Protein AF-A0A2S7PNQ5-F1 (afdb_monomer)

Sequence (165 aa):
MPAQTPPRYTFSKPVSTYSTRNPENNTDSILSYRQLRLIQKNQTPPCPTLLQLLRNHNAASDLIAHKAASLPWIGHPEGEVNLGETGYSQPFTNTTRFAQADALGQATAAFEVHGKILEKYLANHGEHGKLGYPLTDEMWTPDHKCRYNTFSGGGLFWTVTTGLA

pLDDT: mean 71.8, std 23.97, range [21.97, 95.44]

Solvent-accessible surface area (backbone atoms only — not comparable to full-atom values): 10392 Å² total; per-residue (Å²): 134,86,81,84,78,80,85,83,81,78,82,76,78,78,86,84,85,89,81,81,89,78,96,86,84,83,88,83,86,76,75,70,78,72,68,60,66,76,72,70,81,81,86,80,83,85,73,71,50,71,72,50,51,53,50,24,52,50,52,35,48,53,52,49,50,57,55,49,70,75,42,83,82,37,65,55,72,76,57,71,76,41,81,56,97,60,27,34,40,30,45,26,74,53,31,38,41,38,30,39,28,51,99,79,51,43,54,76,51,70,28,45,40,40,65,73,58,33,55,54,38,53,75,52,53,30,62,82,20,80,36,32,52,66,77,32,48,70,38,68,43,97,83,68,65,32,40,34,35,40,26,78,56,47,71,52,76,47,59,81,76,76,86,86,130

Foldseek 3Di:
DDDDDDDDDDDDDDDDDDDDDDPDDDPPPFDDPPVVVVPPDDDDDDAADPVLLRVQQVQLVVQQVVVCVVPVPQAAWPDGWADDDFWIWTHTPFWIKTFGADPRSHGDHIEIDGDPRRVVQVVQVHLPHQQHAWPYYFDADPVRQWTKTHGPRGIDIDGPPPDDD

Secondary structure (DSSP, 8-state):
-PPPPPP----PPP---------S-----S--TTTGGGTTTS--SSSPPHHHHHHHHHHHHHHHHHHHHT-GGG--B-SPPEE-SSEEEEEETTEEEEEEE-TT--EEEEEEEEHHHHHHHHTTTGGGSTT-SBSS--EEPTTSSEEEEEETTEEEEEE------

Structure (mmCIF, N/CA/C/O backbone):
data_AF-A0A2S7PNQ5-F1
#
_entry.id   AF-A0A2S7PNQ5-F1
#
loop_
_atom_site.group_PDB
_atom_site.id
_atom_site.type_symbol
_atom_site.label_atom_id
_atom_site.label_alt_id
_atom_site.label_comp_id
_atom_site.label_asym_id
_atom_site.label_entity_id
_atom_site.label_seq_id
_atom_site.pdbx_PDB_ins_code
_atom_site.Cartn_x
_atom_site.Cartn_y
_atom_site.Cartn_z
_atom_site.occupancy
_atom_site.B_iso_or_equiv
_atom_site.auth_seq_id
_atom_site.auth_comp_id
_atom_site.auth_asym_id
_atom_site.auth_atom_id
_atom_site.pdbx_PDB_model_num
ATOM 1 N N . MET A 1 1 ? -42.791 -13.078 3.259 1.00 38.19 1 MET A N 1
ATOM 2 C CA . MET A 1 1 ? -41.913 -12.551 2.189 1.00 38.19 1 MET A CA 1
ATOM 3 C C . MET A 1 1 ? -40.686 -13.451 2.124 1.00 38.19 1 MET A C 1
ATOM 5 O O . MET A 1 1 ? -40.128 -13.687 3.189 1.00 38.19 1 MET A O 1
ATOM 9 N N . PRO A 1 2 ? -40.303 -14.018 0.967 1.00 32.25 2 PRO A N 1
ATOM 10 C CA . PRO A 1 2 ? -39.101 -14.845 0.872 1.00 32.25 2 PRO A CA 1
ATOM 11 C C . PRO A 1 2 ? -37.838 -13.971 0.864 1.00 32.25 2 PRO A C 1
ATOM 13 O O . PRO A 1 2 ? -37.817 -12.907 0.246 1.00 32.25 2 PRO A O 1
ATOM 16 N N . ALA A 1 3 ? -36.790 -14.420 1.556 1.00 31.33 3 ALA A N 1
ATOM 17 C CA . ALA A 1 3 ? -35.499 -13.741 1.579 1.00 31.33 3 ALA A CA 1
ATOM 18 C C . ALA A 1 3 ? -34.786 -13.872 0.222 1.00 31.33 3 ALA A C 1
ATOM 20 O O . ALA A 1 3 ? -34.778 -14.945 -0.382 1.00 31.33 3 ALA A O 1
ATOM 21 N N . GLN A 1 4 ? -34.166 -12.788 -0.245 1.00 29.41 4 GLN A N 1
ATOM 22 C CA . GLN A 1 4 ? -33.373 -12.799 -1.473 1.00 29.41 4 GLN A CA 1
ATOM 23 C C . GLN A 1 4 ? -32.012 -13.451 -1.195 1.00 29.41 4 GLN A C 1
ATOM 25 O O . GLN A 1 4 ? -31.228 -12.947 -0.392 1.00 29.41 4 GLN A O 1
ATOM 30 N N . THR A 1 5 ? -31.719 -14.571 -1.855 1.00 32.59 5 THR A N 1
ATOM 31 C CA . THR A 1 5 ? -30.374 -15.165 -1.851 1.00 32.59 5 THR A CA 1
ATOM 32 C C . THR A 1 5 ? -29.382 -14.257 -2.585 1.00 32.59 5 THR A C 1
ATOM 34 O O . THR A 1 5 ? -29.708 -13.807 -3.687 1.00 32.59 5 THR A O 1
ATOM 37 N N . PRO A 1 6 ? -28.167 -14.023 -2.052 1.00 31.44 6 PRO A N 1
ATOM 38 C CA . PRO A 1 6 ? -27.145 -13.253 -2.755 1.00 31.44 6 PRO A CA 1
ATOM 39 C C . PRO A 1 6 ? -26.671 -13.984 -4.028 1.00 31.44 6 PRO A C 1
ATOM 41 O O . PRO A 1 6 ? -26.695 -15.220 -4.074 1.00 31.44 6 PRO A O 1
ATOM 44 N N . PRO A 1 7 ? -26.230 -13.253 -5.068 1.00 30.48 7 PRO A N 1
ATOM 45 C CA . PRO A 1 7 ? -25.819 -13.853 -6.333 1.00 30.48 7 PRO A CA 1
ATOM 46 C C . PRO A 1 7 ? -24.562 -14.718 -6.174 1.00 30.48 7 PRO A C 1
ATOM 48 O O . PRO A 1 7 ? -23.546 -14.281 -5.631 1.00 30.48 7 PRO A O 1
ATOM 51 N N . ARG A 1 8 ? -24.606 -15.947 -6.706 1.00 27.22 8 ARG A N 1
ATOM 52 C CA . ARG A 1 8 ? -23.412 -16.788 -6.866 1.00 27.22 8 ARG A CA 1
ATOM 53 C C . ARG A 1 8 ? -22.556 -16.242 -8.007 1.00 27.22 8 ARG A C 1
ATOM 55 O O . ARG A 1 8 ? -22.896 -16.439 -9.171 1.00 27.22 8 ARG A O 1
ATOM 62 N N . TYR A 1 9 ? -21.418 -15.640 -7.685 1.00 25.69 9 TYR A N 1
ATOM 63 C CA . TYR A 1 9 ? -20.380 -15.360 -8.675 1.00 25.69 9 TYR A CA 1
ATOM 64 C C . TYR A 1 9 ? -19.616 -16.647 -9.005 1.00 25.69 9 TYR A C 1
ATOM 66 O O . TYR A 1 9 ? -18.780 -17.111 -8.233 1.00 25.69 9 TYR A O 1
ATOM 74 N N . THR A 1 10 ? -19.912 -17.250 -10.156 1.00 28.12 10 THR A N 1
ATOM 75 C CA . THR A 1 10 ? -19.120 -18.360 -10.698 1.00 28.12 10 THR A CA 1
ATOM 76 C C . THR A 1 10 ? -17.867 -17.814 -11.373 1.00 28.12 10 THR A C 1
ATOM 78 O O . THR A 1 10 ? -17.949 -17.248 -12.463 1.00 28.12 10 THR A O 1
ATOM 81 N N . PHE A 1 11 ? -16.706 -18.011 -10.749 1.00 30.67 11 PHE A N 1
ATOM 82 C CA . PHE A 1 11 ? -15.416 -17.710 -11.367 1.00 30.67 11 PHE A CA 1
ATOM 83 C C . PHE A 1 11 ? -15.181 -18.669 -12.545 1.00 30.67 11 PHE A C 1
ATOM 85 O O . PHE A 1 11 ? -14.876 -19.849 -12.354 1.00 30.67 11 PHE A O 1
ATOM 92 N N . SER A 1 12 ? -15.353 -18.178 -13.774 1.00 26.70 12 SER A N 1
ATOM 93 C CA . SER A 1 12 ? -14.929 -18.917 -14.963 1.00 26.70 12 SER A CA 1
ATOM 94 C C . SER A 1 12 ? -13.404 -18.894 -15.017 1.00 26.70 12 SER A C 1
ATOM 96 O O . SER A 1 12 ? -12.802 -17.821 -15.012 1.00 26.70 12 SER A O 1
ATOM 98 N N . LYS A 1 13 ? -12.772 -20.071 -15.023 1.00 29.58 13 LYS A N 1
ATOM 99 C CA . LYS A 1 13 ? -11.309 -20.186 -15.046 1.00 29.58 13 LYS A CA 1
ATOM 100 C C . LYS A 1 13 ? -10.761 -19.557 -16.336 1.00 29.58 13 LYS A C 1
ATOM 102 O O . LYS A 1 13 ? -11.161 -20.014 -17.410 1.00 29.58 13 LYS A O 1
ATOM 107 N N . PRO A 1 14 ? -9.813 -18.604 -16.285 1.00 30.92 14 PRO A N 1
ATOM 108 C CA . PRO A 1 14 ? -9.007 -18.309 -17.457 1.00 30.92 14 PRO A CA 1
ATOM 109 C C . PRO A 1 14 ? -8.139 -19.534 -17.779 1.00 30.92 14 PRO A C 1
ATOM 111 O O . PRO A 1 14 ? -7.577 -20.181 -16.892 1.00 30.92 14 PRO A O 1
ATOM 114 N N . VAL A 1 15 ? -8.067 -19.877 -19.063 1.00 27.75 15 VAL A N 1
ATOM 115 C CA . VAL A 1 15 ? -7.257 -20.989 -19.569 1.00 27.75 15 VAL A CA 1
ATOM 116 C C . VAL A 1 15 ? -5.780 -20.660 -19.360 1.00 27.75 15 VAL A C 1
ATOM 118 O O . VAL A 1 15 ? -5.236 -19.796 -20.042 1.00 27.75 15 VAL A O 1
ATOM 121 N N . SER A 1 16 ? -5.123 -21.358 -18.432 1.00 30.11 16 SER A N 1
ATOM 122 C CA . SER A 1 16 ? -3.671 -21.277 -18.270 1.00 30.11 16 SER A CA 1
ATOM 123 C C . SER A 1 16 ? -2.995 -22.319 -19.158 1.00 30.11 16 SER A C 1
ATOM 125 O O . SER A 1 16 ? -2.928 -23.501 -18.818 1.00 30.11 16 SER A O 1
ATOM 127 N N . THR A 1 17 ? -2.509 -21.882 -20.319 1.00 29.94 17 THR A N 1
ATOM 128 C CA . THR A 1 17 ? -1.613 -22.660 -21.184 1.00 29.94 17 THR A CA 1
ATOM 129 C C . THR A 1 17 ? -0.227 -22.026 -21.181 1.00 29.94 17 THR A C 1
ATOM 131 O O . THR A 1 17 ? 0.049 -21.145 -21.991 1.00 29.94 17 THR A O 1
ATOM 134 N N . TYR A 1 18 ? 0.653 -22.504 -20.297 1.00 21.97 18 TYR A N 1
ATOM 135 C CA . TYR A 1 18 ? 2.079 -22.159 -20.295 1.00 21.97 18 TYR A CA 1
ATOM 136 C C . TYR A 1 18 ? 2.975 -23.406 -20.351 1.00 21.97 18 TYR A C 1
ATOM 138 O O . TYR A 1 18 ? 3.361 -23.990 -19.341 1.00 21.97 18 TYR A O 1
ATOM 146 N N . SER A 1 19 ? 3.333 -23.790 -21.573 1.00 34.38 19 SER A N 1
ATOM 147 C CA . SER A 1 19 ? 4.593 -24.448 -21.955 1.00 34.38 19 SER A CA 1
ATOM 148 C C . SER A 1 19 ? 4.647 -24.442 -23.488 1.00 34.38 19 SER A C 1
ATOM 150 O O . SER A 1 19 ? 3.616 -24.636 -24.119 1.00 34.38 19 SER A O 1
ATOM 152 N N . THR A 1 20 ? 5.777 -24.190 -24.150 1.00 31.36 20 THR A N 1
ATOM 153 C CA . THR A 1 20 ? 7.069 -24.851 -23.910 1.00 31.36 20 THR A CA 1
ATOM 154 C C . THR A 1 20 ? 8.305 -23.947 -24.056 1.00 31.36 20 THR A C 1
ATOM 156 O O . THR A 1 20 ? 8.422 -23.225 -25.038 1.00 31.36 20 THR A O 1
ATOM 159 N N . ARG A 1 21 ? 9.267 -24.127 -23.137 1.00 28.38 21 ARG A N 1
ATOM 160 C CA . ARG A 1 21 ? 10.744 -24.022 -23.278 1.00 28.38 21 ARG A CA 1
ATOM 161 C C . ARG A 1 21 ? 11.361 -23.047 -24.308 1.00 28.38 21 ARG A C 1
ATOM 163 O O . ARG A 1 21 ? 11.364 -23.337 -25.499 1.00 28.38 21 ARG A O 1
ATOM 170 N N . ASN A 1 22 ? 12.183 -22.121 -23.803 1.00 26.98 22 ASN A N 1
ATOM 171 C CA . ASN A 1 22 ? 13.599 -22.004 -24.203 1.00 26.98 22 ASN A CA 1
ATOM 172 C C . ASN A 1 22 ? 14.414 -21.400 -23.023 1.00 26.98 22 ASN A C 1
ATOM 174 O O . ASN A 1 22 ? 13.897 -20.455 -22.429 1.00 26.98 22 ASN A O 1
ATOM 178 N N . PRO A 1 23 ? 15.602 -21.907 -22.609 1.00 44.62 23 PRO A N 1
ATOM 179 C CA . PRO A 1 23 ? 16.153 -21.558 -21.287 1.00 44.62 23 PRO A CA 1
ATOM 180 C C . PRO A 1 23 ? 16.974 -20.262 -21.158 1.00 44.62 23 PRO A C 1
ATOM 182 O O . PRO A 1 23 ? 17.259 -19.898 -20.024 1.00 44.62 23 PRO A O 1
ATOM 185 N N . GLU A 1 24 ? 17.397 -19.594 -22.243 1.00 30.97 24 GLU A N 1
ATOM 186 C CA . GLU A 1 24 ? 18.521 -18.626 -22.137 1.00 30.97 24 GLU A CA 1
ATOM 187 C C . GLU A 1 24 ? 18.232 -17.155 -22.505 1.00 30.97 24 GLU A C 1
ATOM 189 O O . GLU A 1 24 ? 18.955 -16.281 -22.038 1.00 30.97 24 GLU A O 1
ATOM 194 N N . ASN A 1 25 ? 17.173 -16.833 -23.263 1.00 36.09 25 ASN A N 1
ATOM 195 C CA . ASN A 1 25 ? 16.978 -15.482 -23.830 1.00 36.09 25 ASN A CA 1
ATOM 196 C C . ASN A 1 25 ? 15.552 -14.929 -23.612 1.00 36.09 25 ASN A C 1
ATOM 198 O O . ASN A 1 25 ? 14.777 -14.880 -24.567 1.00 36.09 25 ASN A O 1
ATOM 202 N N . ASN A 1 26 ? 15.173 -14.509 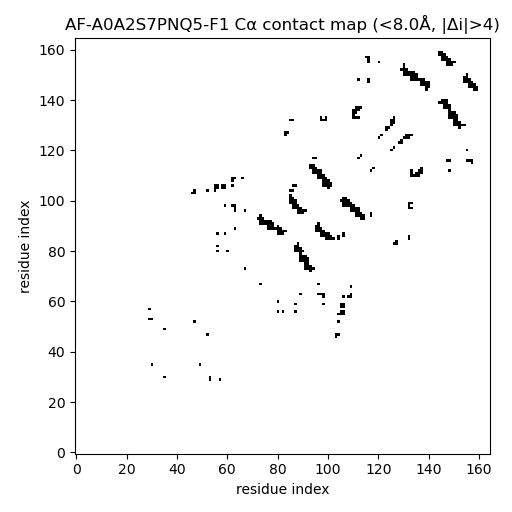-22.397 1.00 32.50 26 ASN A N 1
ATOM 203 C CA . ASN A 1 26 ? 13.886 -13.821 -22.192 1.00 32.50 26 ASN A CA 1
ATOM 204 C C . ASN A 1 26 ? 13.995 -12.547 -21.335 1.00 32.50 26 ASN A C 1
ATOM 206 O O . ASN A 1 26 ? 13.870 -12.583 -20.113 1.00 32.50 26 ASN A O 1
ATOM 210 N N . THR A 1 27 ? 14.195 -11.418 -22.014 1.00 35.03 27 THR A N 1
ATOM 211 C CA . THR A 1 27 ? 14.162 -10.053 -21.461 1.00 35.03 27 THR A CA 1
ATOM 212 C C . THR A 1 27 ? 12.834 -9.327 -21.729 1.00 35.03 27 THR A C 1
ATOM 214 O O . THR A 1 27 ? 12.761 -8.112 -21.551 1.00 35.03 27 THR A O 1
ATOM 217 N N . ASP A 1 28 ? 11.782 -10.040 -22.151 1.00 38.94 28 ASP A N 1
ATOM 218 C CA . ASP A 1 28 ? 10.567 -9.443 -22.717 1.00 38.94 28 ASP A CA 1
ATOM 219 C C . ASP A 1 28 ? 9.329 -9.611 -21.819 1.00 38.94 28 ASP A C 1
ATOM 221 O O . ASP A 1 28 ? 8.416 -10.381 -22.111 1.00 38.94 28 ASP A O 1
ATOM 225 N N . SER A 1 29 ? 9.265 -8.796 -20.761 1.00 38.31 29 SER A N 1
ATOM 226 C CA . SER A 1 29 ? 8.025 -8.481 -20.024 1.00 38.31 29 SER A CA 1
ATOM 227 C C . SER A 1 29 ? 7.962 -6.987 -19.682 1.00 38.31 29 SER A C 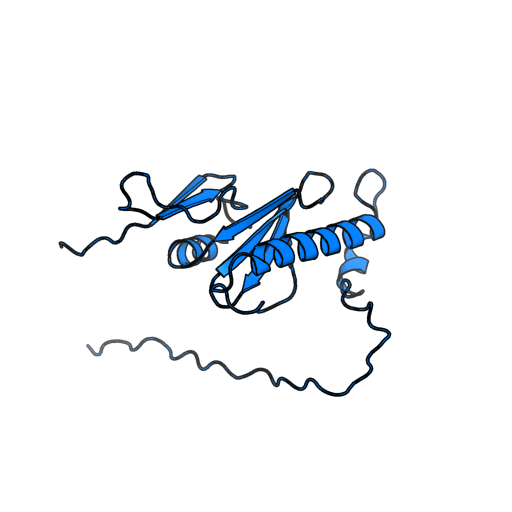1
ATOM 229 O O . SER A 1 29 ? 7.733 -6.599 -18.541 1.00 38.31 29 SER A O 1
ATOM 231 N N . ILE A 1 30 ? 8.234 -6.127 -20.671 1.00 41.59 30 ILE A N 1
ATOM 232 C CA . ILE A 1 30 ? 8.325 -4.672 -20.490 1.00 41.59 30 ILE A CA 1
ATOM 233 C C . ILE A 1 30 ? 7.240 -3.976 -21.333 1.00 41.59 30 ILE A C 1
ATOM 235 O O . ILE A 1 30 ? 7.392 -3.824 -22.541 1.00 41.59 30 ILE A O 1
ATOM 239 N N . LEU A 1 31 ? 6.162 -3.544 -20.664 1.00 41.47 31 LEU A N 1
ATOM 240 C CA . LEU A 1 31 ? 5.112 -2.598 -21.093 1.00 41.47 31 LEU A CA 1
ATOM 241 C C . LEU A 1 31 ? 4.644 -2.648 -22.569 1.00 41.47 31 LEU A C 1
ATOM 243 O O . LEU A 1 31 ? 5.272 -2.119 -23.487 1.00 41.47 31 LEU A O 1
ATOM 247 N N . SER A 1 32 ? 3.425 -3.158 -22.788 1.00 47.69 32 SER A N 1
ATOM 248 C CA . SER A 1 32 ? 2.808 -3.276 -24.120 1.00 47.69 32 SER A CA 1
ATOM 249 C C . SER A 1 32 ? 2.787 -1.962 -24.928 1.00 47.69 32 SER A C 1
ATOM 251 O O . SER A 1 32 ? 2.111 -0.988 -24.579 1.00 47.69 32 SER A O 1
ATOM 253 N N . TYR A 1 33 ? 3.439 -1.989 -26.100 1.00 41.34 33 TYR A N 1
ATOM 254 C CA . TYR A 1 33 ? 3.596 -0.905 -27.093 1.00 41.34 33 TYR A CA 1
ATOM 255 C C . TYR A 1 33 ? 2.322 -0.133 -27.508 1.00 41.34 33 TYR A C 1
ATOM 257 O O . TYR A 1 33 ? 2.414 0.873 -28.222 1.00 41.34 33 TYR A O 1
ATOM 265 N N . ARG A 1 34 ? 1.121 -0.601 -27.142 1.00 48.28 34 ARG A N 1
ATOM 266 C CA . ARG A 1 34 ? -0.141 0.112 -27.401 1.00 48.28 34 ARG A CA 1
ATOM 267 C C . ARG A 1 34 ? -0.398 1.247 -26.410 1.00 48.28 34 ARG A C 1
ATOM 269 O O . ARG A 1 34 ? -0.843 2.301 -26.855 1.00 48.28 34 ARG A O 1
ATOM 276 N N . GLN A 1 35 ? -0.094 1.078 -25.121 1.00 45.72 35 GLN A N 1
ATOM 277 C CA . GLN A 1 35 ? -0.359 2.127 -24.123 1.00 45.72 35 GLN A CA 1
ATOM 278 C C . GLN A 1 35 ? 0.567 3.340 -24.298 1.00 45.72 35 GLN A C 1
ATOM 280 O O . GLN A 1 35 ? 0.136 4.486 -24.196 1.00 45.72 35 GLN A O 1
ATOM 285 N N . LEU A 1 36 ? 1.823 3.092 -24.674 1.00 44.97 36 LEU A N 1
ATOM 286 C CA . LEU A 1 36 ? 2.865 4.117 -24.784 1.00 44.97 36 LEU A CA 1
ATOM 287 C C . LEU A 1 36 ? 2.591 5.159 -25.889 1.00 44.97 36 LEU A C 1
ATOM 289 O O . LEU A 1 36 ? 2.974 6.321 -25.764 1.00 44.97 36 LEU A O 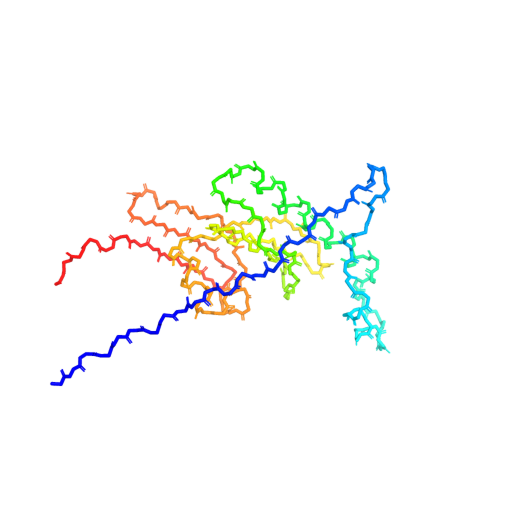1
ATOM 293 N N . ARG A 1 37 ? 1.889 4.775 -26.966 1.00 47.09 37 ARG A N 1
ATOM 294 C CA . ARG A 1 37 ? 1.666 5.638 -28.144 1.00 47.09 37 ARG A CA 1
ATOM 295 C C . ARG A 1 37 ? 0.654 6.769 -27.949 1.00 47.09 37 ARG A C 1
ATOM 297 O O . ARG A 1 37 ? 0.647 7.694 -28.759 1.00 47.09 37 ARG A O 1
ATOM 304 N N . LEU A 1 38 ? -0.189 6.713 -26.917 1.00 47.00 38 LEU A N 1
ATOM 305 C CA . LEU A 1 38 ? -1.181 7.763 -26.647 1.00 47.00 38 LEU A CA 1
ATOM 306 C C . LEU A 1 38 ? -0.577 8.973 -25.912 1.00 47.00 38 LEU A C 1
ATOM 308 O O . LEU A 1 38 ? -1.071 10.084 -26.070 1.00 47.00 38 LEU A O 1
ATOM 312 N N . ILE A 1 39 ? 0.517 8.772 -25.171 1.00 47.50 39 ILE A N 1
ATOM 313 C CA . ILE A 1 39 ? 1.134 9.792 -24.305 1.00 47.50 39 ILE A CA 1
ATOM 314 C C . ILE A 1 39 ? 2.160 10.652 -25.071 1.00 47.50 39 ILE A C 1
ATOM 316 O O . ILE A 1 39 ? 2.314 11.840 -24.809 1.00 47.50 39 ILE A O 1
ATOM 320 N N . GLN A 1 40 ? 2.851 10.079 -26.061 1.00 46.66 40 GLN A N 1
ATOM 321 C CA . GLN A 1 40 ? 4.052 10.680 -26.668 1.00 46.66 40 GLN A CA 1
ATOM 322 C C . GLN A 1 40 ? 3.837 11.902 -27.579 1.00 46.66 40 GLN A C 1
ATOM 324 O O . GLN A 1 40 ? 4.817 12.481 -28.041 1.00 46.66 40 GLN A O 1
ATOM 329 N N . LYS A 1 41 ? 2.602 12.282 -27.923 1.00 45.44 41 LYS A N 1
ATOM 330 C CA . LYS A 1 41 ? 2.383 13.110 -29.120 1.00 45.44 41 LYS A CA 1
ATOM 331 C C . LYS A 1 41 ? 2.689 14.611 -29.013 1.00 45.44 41 LYS A C 1
ATOM 333 O O . LYS A 1 41 ? 2.645 15.230 -30.070 1.00 45.44 41 LYS A O 1
ATOM 338 N N . ASN A 1 42 ? 2.935 15.215 -27.835 1.00 46.22 42 ASN A N 1
ATOM 339 C CA . ASN A 1 42 ? 2.857 16.691 -27.761 1.00 46.22 42 ASN A CA 1
ATOM 340 C C . ASN A 1 42 ? 3.585 17.481 -26.632 1.00 46.22 42 ASN A C 1
ATOM 342 O O . ASN A 1 42 ? 3.128 18.583 -26.333 1.00 46.22 42 ASN A O 1
ATOM 346 N N . GLN A 1 43 ? 4.672 17.013 -25.986 1.00 43.34 43 GLN A N 1
ATOM 347 C CA . GLN A 1 43 ? 5.336 17.811 -24.918 1.00 43.34 43 GLN A CA 1
ATOM 348 C C . GLN A 1 43 ? 6.877 17.725 -24.826 1.00 43.34 43 GLN A C 1
ATOM 350 O O . GLN A 1 43 ? 7.470 16.657 -24.952 1.00 43.34 43 GLN A O 1
ATOM 355 N N . THR A 1 44 ? 7.482 18.872 -24.486 1.00 51.19 44 THR A N 1
ATOM 356 C CA . THR A 1 44 ? 8.831 19.095 -23.917 1.00 51.19 44 THR A CA 1
ATOM 357 C C . THR A 1 44 ? 8.792 20.394 -23.095 1.00 51.19 44 THR A C 1
ATOM 359 O O . THR A 1 44 ? 8.140 21.326 -23.575 1.00 51.19 44 THR A O 1
ATOM 362 N N . PRO A 1 45 ? 9.550 20.585 -21.995 1.00 63.94 45 PRO A N 1
ATOM 363 C CA . PRO A 1 45 ? 10.063 19.619 -21.007 1.00 63.94 45 PRO A CA 1
ATOM 364 C C . PRO A 1 45 ? 8.951 19.337 -19.948 1.00 63.94 45 PRO A C 1
ATOM 366 O O . PRO A 1 45 ? 7.797 19.654 -20.231 1.00 63.94 45 PRO A O 1
ATOM 369 N N . PRO A 1 46 ? 9.204 18.793 -18.734 1.00 57.72 46 PRO A N 1
ATOM 370 C CA . PRO A 1 46 ? 10.400 18.125 -18.203 1.00 57.72 46 PRO A CA 1
ATOM 371 C C . PRO A 1 46 ? 10.186 16.633 -17.878 1.00 57.72 46 PRO A C 1
ATOM 373 O O . PRO A 1 46 ? 11.045 16.020 -17.253 1.00 57.72 46 PRO A O 1
ATOM 376 N N . CYS A 1 47 ? 9.034 16.072 -18.252 1.00 51.31 47 CYS A N 1
ATOM 377 C CA . CYS A 1 47 ? 8.580 14.732 -17.882 1.00 51.31 47 CYS A CA 1
ATOM 378 C C . CYS A 1 47 ? 9.622 13.629 -18.173 1.00 51.31 47 CYS A C 1
ATOM 380 O O . CYS A 1 47 ? 10.353 13.732 -19.166 1.00 51.31 47 CYS A O 1
ATOM 382 N N . PRO A 1 48 ? 9.671 12.543 -17.371 1.00 66.62 48 PRO A N 1
ATOM 383 C CA . PRO A 1 48 ? 10.582 11.430 -17.616 1.00 66.62 48 PRO A CA 1
ATOM 384 C C . PRO A 1 48 ? 10.432 10.877 -19.038 1.00 66.62 48 PRO A C 1
ATOM 386 O O . PRO A 1 48 ? 9.321 10.664 -19.529 1.00 66.62 48 PRO A O 1
ATOM 389 N N . THR A 1 49 ? 11.557 10.622 -19.712 1.00 77.75 49 THR A N 1
ATOM 390 C CA . THR A 1 49 ? 11.532 9.986 -21.040 1.00 77.75 49 THR A CA 1
ATOM 391 C C . THR A 1 49 ? 10.887 8.603 -20.958 1.00 77.75 49 THR A C 1
ATOM 393 O O . THR A 1 49 ? 10.927 7.962 -19.908 1.00 77.75 49 THR A O 1
ATOM 396 N N . LEU A 1 50 ? 10.370 8.082 -22.078 1.00 74.31 50 LEU A N 1
ATOM 397 C CA . LEU A 1 50 ? 9.820 6.722 -22.109 1.00 74.31 50 LEU A CA 1
ATOM 398 C C . LEU A 1 50 ? 10.812 5.684 -21.553 1.00 74.31 50 LEU A C 1
ATOM 400 O O . LEU A 1 50 ? 10.429 4.840 -20.754 1.00 74.31 50 LEU A O 1
ATOM 404 N N . LEU A 1 51 ? 12.095 5.779 -21.914 1.00 81.06 51 LEU A N 1
ATOM 405 C CA . LEU A 1 51 ? 13.126 4.882 -21.389 1.00 81.06 51 LEU A CA 1
ATOM 406 C C . LEU A 1 51 ? 13.297 5.007 -19.867 1.00 81.06 51 LEU A C 1
ATOM 408 O O . LEU A 1 51 ? 13.560 4.009 -19.201 1.00 81.06 51 LEU A O 1
ATOM 412 N N . GLN A 1 52 ? 13.118 6.204 -19.306 1.00 78.75 52 GLN A N 1
ATOM 413 C CA . GLN A 1 52 ? 13.145 6.392 -17.860 1.00 78.75 52 GLN A CA 1
ATOM 414 C C . GLN A 1 52 ? 11.891 5.827 -17.181 1.00 78.75 52 GLN A C 1
ATOM 416 O O . GLN A 1 52 ? 12.024 5.167 -16.158 1.00 78.75 52 GLN A O 1
ATOM 421 N N . LEU A 1 53 ? 10.702 5.989 -17.772 1.00 78.19 53 LEU A N 1
ATOM 422 C CA . LEU A 1 53 ? 9.472 5.361 -17.271 1.00 78.19 53 LEU A CA 1
ATOM 423 C C . LEU A 1 53 ? 9.571 3.827 -17.273 1.00 78.19 53 LEU A C 1
ATOM 425 O O . LEU A 1 53 ? 9.193 3.197 -16.290 1.00 78.19 53 LEU A O 1
ATOM 429 N N . LEU A 1 54 ? 10.139 3.234 -18.332 1.00 82.81 54 LEU A N 1
ATOM 430 C CA . LEU A 1 54 ? 10.404 1.790 -18.422 1.00 82.81 54 LEU A CA 1
ATOM 431 C C . LEU A 1 54 ? 11.355 1.325 -17.302 1.00 82.81 54 LEU A C 1
ATOM 433 O O . LEU A 1 54 ? 11.066 0.354 -16.611 1.00 82.81 54 LEU A O 1
ATOM 437 N N . ARG A 1 55 ? 12.459 2.050 -17.066 1.00 81.25 55 ARG A N 1
ATOM 438 C CA . ARG A 1 55 ? 13.399 1.756 -15.964 1.00 81.25 55 ARG A CA 1
ATOM 439 C C . ARG A 1 55 ? 12.746 1.873 -14.590 1.00 81.25 55 ARG A C 1
ATOM 441 O O . ARG A 1 55 ? 12.955 1.005 -13.751 1.00 81.25 55 ARG A O 1
ATOM 448 N N . ASN A 1 56 ? 11.969 2.929 -14.369 1.00 83.31 56 ASN A N 1
ATOM 449 C CA . ASN A 1 56 ? 11.276 3.171 -13.108 1.00 83.31 56 ASN A CA 1
ATOM 450 C C . ASN A 1 56 ? 10.240 2.077 -12.817 1.00 83.31 56 ASN A C 1
ATOM 452 O O . ASN A 1 56 ? 10.172 1.586 -11.696 1.00 83.31 56 ASN A O 1
ATOM 456 N N . HIS A 1 57 ? 9.482 1.656 -13.835 1.00 79.81 57 HIS A N 1
ATOM 457 C CA . HIS A 1 57 ? 8.525 0.557 -13.735 1.00 79.81 57 HIS A CA 1
ATOM 458 C C . HIS A 1 57 ? 9.209 -0.775 -13.392 1.00 79.81 57 HIS A C 1
ATOM 460 O O . HIS A 1 57 ? 8.773 -1.463 -12.472 1.00 79.81 57 HIS A O 1
ATOM 466 N N . ASN A 1 58 ? 10.319 -1.104 -14.062 1.00 84.50 58 ASN A N 1
ATOM 467 C CA . ASN A 1 58 ? 11.094 -2.305 -13.744 1.00 84.50 58 ASN A CA 1
ATOM 468 C C . ASN A 1 58 ? 11.639 -2.249 -12.304 1.00 84.50 58 ASN A C 1
ATOM 470 O O . ASN A 1 58 ? 11.441 -3.189 -11.543 1.00 84.50 58 ASN A O 1
ATOM 474 N N . ALA A 1 59 ? 12.217 -1.116 -11.887 1.00 84.25 59 ALA A N 1
ATOM 475 C CA . ALA A 1 59 ? 12.696 -0.925 -10.516 1.00 84.25 59 ALA A CA 1
ATOM 476 C C . ALA A 1 59 ? 11.569 -1.020 -9.467 1.00 84.25 59 ALA A C 1
ATOM 478 O O . ALA A 1 59 ? 11.783 -1.548 -8.378 1.00 84.25 59 ALA A O 1
ATOM 479 N N . ALA A 1 60 ? 10.358 -0.552 -9.789 1.00 82.88 60 ALA A N 1
ATOM 480 C CA . ALA A 1 60 ? 9.184 -0.718 -8.937 1.00 82.88 60 ALA A CA 1
ATOM 481 C C . ALA A 1 60 ? 8.761 -2.189 -8.819 1.00 82.88 60 ALA A C 1
ATOM 483 O O . ALA A 1 60 ? 8.460 -2.648 -7.717 1.00 82.88 60 ALA A O 1
ATOM 484 N N . SER A 1 61 ? 8.788 -2.936 -9.928 1.00 84.62 61 SER A N 1
ATOM 485 C CA . SER A 1 61 ? 8.554 -4.383 -9.940 1.00 84.62 61 SER A CA 1
ATOM 486 C C . SER A 1 61 ? 9.580 -5.127 -9.084 1.00 84.62 61 SER A C 1
ATOM 488 O O . SER A 1 61 ? 9.193 -5.940 -8.249 1.00 84.62 61 SER A O 1
ATOM 490 N N . ASP A 1 62 ? 10.868 -4.805 -9.218 1.00 86.75 62 ASP A N 1
ATOM 491 C CA . ASP A 1 62 ? 11.940 -5.408 -8.420 1.00 86.75 62 ASP A CA 1
ATOM 492 C C . ASP A 1 62 ? 11.779 -5.101 -6.922 1.00 86.75 62 ASP A C 1
ATOM 494 O O . ASP A 1 62 ? 11.934 -5.988 -6.083 1.00 86.75 62 ASP A O 1
ATOM 498 N N . LEU A 1 63 ? 11.408 -3.865 -6.568 1.00 88.75 63 LEU A N 1
ATOM 499 C CA . LEU A 1 63 ? 11.178 -3.441 -5.183 1.00 88.75 63 LEU A CA 1
ATOM 500 C C . LEU A 1 63 ? 9.961 -4.159 -4.569 1.00 88.75 63 LEU A C 1
ATOM 502 O O . LEU A 1 63 ? 10.034 -4.661 -3.442 1.00 88.75 63 LEU A O 1
ATOM 506 N N . ILE A 1 64 ? 8.860 -4.271 -5.323 1.00 85.06 64 ILE A N 1
ATOM 507 C CA . ILE A 1 64 ? 7.670 -5.036 -4.923 1.00 85.06 64 ILE A CA 1
ATOM 508 C C . ILE A 1 64 ? 8.017 -6.521 -4.750 1.00 85.06 64 ILE A C 1
ATOM 510 O O . ILE A 1 64 ? 7.681 -7.097 -3.714 1.00 85.06 64 ILE A O 1
ATOM 514 N N . ALA A 1 65 ? 8.728 -7.125 -5.706 1.00 82.81 65 ALA A N 1
ATOM 515 C CA . ALA A 1 65 ? 9.139 -8.527 -5.666 1.00 82.81 65 ALA A CA 1
ATOM 516 C C . ALA A 1 65 ? 10.107 -8.824 -4.507 1.00 82.81 65 ALA A C 1
ATOM 518 O O . ALA A 1 65 ? 9.957 -9.833 -3.815 1.00 82.81 65 ALA A O 1
ATOM 519 N N . HIS A 1 66 ? 11.060 -7.927 -4.238 1.00 85.50 66 HIS A N 1
ATOM 520 C CA . HIS A 1 66 ? 11.999 -8.067 -3.128 1.00 85.50 66 HIS A CA 1
ATOM 521 C C . HIS A 1 66 ? 11.273 -8.085 -1.778 1.00 85.50 66 HIS A C 1
ATOM 523 O O . HIS A 1 66 ? 11.542 -8.955 -0.948 1.00 85.50 66 HIS A O 1
ATOM 529 N N . LYS A 1 67 ? 10.300 -7.185 -1.559 1.00 85.62 67 LYS A N 1
ATOM 530 C CA . LYS A 1 67 ? 9.522 -7.228 -0.313 1.00 85.62 67 LYS A CA 1
ATOM 531 C C . LYS A 1 67 ? 8.505 -8.373 -0.286 1.00 85.62 67 LYS A C 1
ATOM 533 O O . LYS A 1 67 ? 8.317 -8.966 0.776 1.00 85.62 67 LYS A O 1
ATOM 538 N N . ALA A 1 68 ? 7.922 -8.756 -1.421 1.00 84.75 68 ALA A N 1
ATOM 539 C CA . ALA A 1 68 ? 7.094 -9.958 -1.535 1.00 84.75 68 ALA A CA 1
ATOM 540 C C . ALA A 1 68 ? 7.836 -11.223 -1.060 1.00 84.75 68 ALA A C 1
ATOM 542 O O . ALA A 1 68 ? 7.283 -12.003 -0.286 1.00 84.75 68 ALA A O 1
ATOM 543 N N . ALA A 1 69 ? 9.116 -11.377 -1.419 1.00 85.75 69 ALA A N 1
ATOM 544 C CA . ALA A 1 69 ? 9.954 -12.494 -0.975 1.00 85.75 69 ALA A CA 1
ATOM 545 C C . ALA A 1 69 ? 10.165 -12.552 0.554 1.00 85.75 69 ALA A C 1
ATOM 547 O O . ALA A 1 69 ? 10.418 -13.628 1.095 1.00 85.75 69 ALA A O 1
ATOM 548 N N . SER A 1 70 ? 10.023 -11.426 1.267 1.00 86.69 70 SER A N 1
ATOM 549 C CA . SER A 1 70 ? 10.107 -11.381 2.737 1.00 86.69 70 SER A CA 1
ATOM 550 C C . SER A 1 70 ? 8.810 -11.791 3.455 1.00 86.69 70 SER A C 1
ATOM 552 O O . SER A 1 70 ? 8.814 -11.959 4.673 1.00 86.69 70 SER A O 1
ATOM 554 N N . LEU A 1 71 ? 7.707 -11.998 2.721 1.00 85.62 71 LEU A N 1
ATOM 555 C CA . LEU A 1 71 ? 6.383 -12.312 3.269 1.00 85.62 71 LEU A CA 1
ATOM 556 C C . LEU A 1 71 ? 5.772 -13.572 2.612 1.00 85.62 71 LEU A C 1
ATOM 558 O O . LEU A 1 71 ? 4.820 -13.460 1.843 1.00 85.62 71 LEU A O 1
ATOM 562 N N . PRO A 1 72 ? 6.236 -14.798 2.934 1.00 82.38 72 PRO A N 1
ATOM 563 C CA . PRO A 1 72 ? 5.823 -16.026 2.233 1.00 82.38 72 PRO A CA 1
ATOM 564 C C . PRO A 1 72 ? 4.316 -16.339 2.248 1.00 82.38 72 PRO A C 1
ATOM 566 O O . PRO A 1 72 ? 3.837 -17.142 1.452 1.00 82.38 72 PRO A O 1
ATOM 569 N N . TRP A 1 73 ? 3.558 -15.728 3.162 1.00 87.56 73 TRP A N 1
ATOM 570 C CA . TRP A 1 73 ? 2.119 -15.938 3.329 1.00 87.56 73 TRP A CA 1
ATOM 571 C C . TRP A 1 73 ? 1.254 -15.201 2.295 1.00 87.56 73 TRP A C 1
ATOM 573 O O . TRP A 1 73 ? 0.065 -15.500 2.190 1.00 87.56 73 TRP A O 1
ATOM 583 N N . ILE A 1 74 ? 1.802 -14.245 1.533 1.00 86.25 74 ILE A N 1
ATOM 584 C CA . ILE A 1 74 ? 0.995 -13.374 0.657 1.00 86.25 74 ILE A CA 1
ATOM 585 C C . ILE A 1 74 ? 0.437 -14.077 -0.589 1.00 86.25 74 ILE A C 1
ATOM 587 O O . ILE A 1 74 ? -0.485 -13.563 -1.222 1.00 86.25 74 ILE A O 1
ATOM 591 N N . GLY A 1 75 ? 0.973 -15.253 -0.922 1.00 88.06 75 GLY A N 1
ATOM 592 C CA . GLY A 1 75 ? 0.630 -16.004 -2.126 1.00 88.06 75 GLY A CA 1
ATOM 593 C C . GLY A 1 75 ? 1.442 -15.577 -3.349 1.00 88.06 75 GLY A C 1
ATOM 594 O O . GLY A 1 75 ? 2.557 -15.074 -3.232 1.00 88.06 75 GLY A O 1
ATOM 595 N N . HIS A 1 76 ? 0.889 -15.825 -4.533 1.00 86.12 76 HIS A N 1
ATOM 596 C CA . HIS A 1 76 ? 1.508 -15.484 -5.815 1.00 86.12 76 HIS A CA 1
ATOM 597 C C . HIS A 1 76 ? 0.931 -14.164 -6.352 1.00 86.12 76 HIS A C 1
ATOM 599 O O . HIS A 1 76 ? -0.189 -13.808 -5.976 1.00 86.12 76 HIS A O 1
ATOM 605 N N . PRO A 1 77 ? 1.662 -13.429 -7.213 1.00 88.00 77 PRO A N 1
ATOM 606 C CA . PRO A 1 77 ? 1.102 -12.272 -7.902 1.00 88.00 77 PRO A CA 1
ATOM 607 C C . PRO A 1 77 ? -0.052 -12.712 -8.812 1.00 88.00 77 PRO A C 1
ATOM 609 O O . PRO A 1 77 ? 0.067 -13.692 -9.548 1.00 88.00 77 PRO A O 1
ATOM 612 N N . GLU A 1 78 ? -1.164 -11.980 -8.769 1.00 88.75 78 GLU A N 1
ATOM 613 C CA . GLU A 1 78 ? -2.359 -12.250 -9.584 1.00 88.75 78 GLU A CA 1
ATOM 614 C C . GLU A 1 78 ? -2.376 -11.454 -10.900 1.00 88.75 78 GLU A C 1
ATOM 616 O O . GLU A 1 78 ? -3.234 -11.672 -11.755 1.00 88.75 78 GLU A O 1
ATOM 621 N N . GLY A 1 79 ? -1.419 -10.541 -11.085 1.00 84.06 79 GLY A N 1
ATOM 622 C CA . GLY A 1 79 ? -1.282 -9.734 -12.291 1.00 84.06 79 GLY A CA 1
ATOM 623 C C . GLY A 1 79 ? 0.059 -9.009 -12.386 1.00 84.06 79 GLY A C 1
ATOM 624 O O . GLY A 1 79 ? 0.924 -9.126 -11.513 1.00 84.06 79 GLY A O 1
ATOM 625 N N . GLU A 1 80 ? 0.220 -8.252 -13.469 1.00 83.06 80 GLU A N 1
ATOM 626 C CA . GLU A 1 80 ? 1.351 -7.344 -13.673 1.00 83.06 80 GLU A CA 1
ATOM 627 C C . GLU A 1 80 ? 1.313 -6.165 -12.682 1.00 83.06 80 GLU A C 1
ATOM 629 O O . GLU A 1 80 ?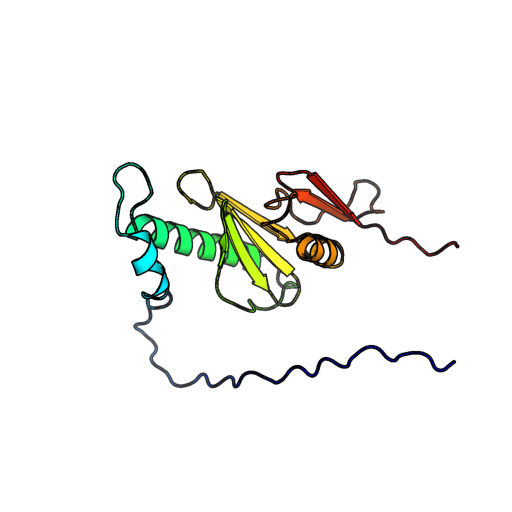 0.307 -5.906 -12.013 1.00 83.06 80 GLU A O 1
ATOM 634 N N . VAL A 1 81 ? 2.429 -5.441 -12.586 1.00 84.00 81 VAL A N 1
ATOM 635 C CA . VAL A 1 81 ? 2.506 -4.193 -11.823 1.00 84.00 81 VAL A CA 1
ATOM 636 C C . VAL A 1 81 ? 1.721 -3.108 -12.563 1.00 84.00 81 VAL A C 1
ATOM 638 O O . VAL A 1 81 ? 1.966 -2.829 -13.733 1.00 84.00 81 VAL A O 1
ATOM 641 N N . ASN A 1 82 ? 0.792 -2.460 -11.876 1.00 84.69 82 ASN A N 1
ATOM 642 C CA . ASN A 1 82 ? 0.005 -1.348 -12.395 1.00 84.69 82 ASN A CA 1
ATOM 643 C C . ASN A 1 82 ? 0.714 -0.032 -12.066 1.00 84.69 82 ASN A C 1
ATOM 645 O O . ASN A 1 82 ? 1.293 0.109 -10.990 1.00 84.69 82 ASN A O 1
ATOM 649 N N . LEU A 1 83 ? 0.660 0.936 -12.981 1.00 82.44 83 LEU A N 1
ATOM 650 C CA . LEU A 1 83 ? 1.099 2.311 -12.739 1.00 82.44 83 LEU A CA 1
ATOM 651 C C . LEU A 1 83 ? -0.111 3.146 -12.302 1.00 82.44 83 LEU A C 1
ATOM 653 O O . LEU A 1 83 ? -1.085 3.236 -13.050 1.00 82.44 83 LEU A O 1
ATOM 657 N N . GLY A 1 84 ? -0.031 3.767 -11.127 1.00 80.12 84 GLY A N 1
ATOM 658 C CA . GLY A 1 84 ? -0.975 4.789 -10.676 1.00 80.12 84 GLY A CA 1
ATOM 659 C C . GLY A 1 84 ? -0.359 6.190 -10.711 1.00 80.12 84 GLY A C 1
ATOM 660 O O . GLY A 1 84 ? 0.768 6.386 -11.156 1.00 80.12 84 GLY A O 1
ATOM 661 N N . GLU A 1 85 ? -1.103 7.182 -10.222 1.00 77.75 85 GLU A N 1
ATOM 662 C CA . GLU A 1 85 ? -0.710 8.600 -10.295 1.00 77.75 85 GLU A CA 1
ATOM 663 C C . GLU A 1 85 ? 0.547 8.940 -9.471 1.00 77.75 85 GLU A C 1
ATOM 665 O O . GLU A 1 85 ? 1.368 9.750 -9.893 1.00 77.75 85 GLU A O 1
ATOM 670 N N . THR A 1 86 ? 0.712 8.308 -8.305 1.00 80.12 86 THR A N 1
ATOM 671 C CA . THR A 1 86 ? 1.788 8.591 -7.330 1.00 80.12 86 THR A CA 1
ATOM 672 C C . THR A 1 86 ? 2.559 7.335 -6.901 1.00 80.12 86 THR A C 1
ATOM 674 O O . THR A 1 86 ? 3.200 7.304 -5.848 1.00 80.12 86 THR A O 1
ATOM 677 N N . GLY A 1 87 ? 2.509 6.273 -7.710 1.00 89.19 87 GLY A N 1
ATOM 678 C CA . GLY A 1 87 ? 3.134 4.999 -7.374 1.00 89.19 87 GLY A CA 1
ATOM 679 C C . GLY A 1 87 ? 2.751 3.846 -8.294 1.00 89.19 87 GLY A C 1
ATOM 680 O O . GLY A 1 87 ? 2.279 4.035 -9.415 1.00 89.19 87 GLY A O 1
ATOM 681 N N . TYR A 1 88 ? 2.963 2.638 -7.786 1.00 90.31 88 TYR A N 1
ATOM 682 C CA . TYR A 1 88 ? 2.727 1.373 -8.467 1.00 90.31 88 TYR A CA 1
ATOM 683 C C . TYR A 1 88 ? 1.972 0.399 -7.556 1.00 90.31 88 TYR A C 1
ATOM 685 O O . TYR A 1 88 ? 2.219 0.378 -6.349 1.00 90.31 88 TYR A O 1
ATOM 693 N N . SER A 1 89 ? 1.103 -0.448 -8.107 1.00 91.25 89 SER A N 1
ATOM 694 C CA . SER A 1 89 ? 0.350 -1.446 -7.333 1.00 91.25 89 SER A CA 1
ATOM 695 C C . SER A 1 89 ? 0.335 -2.824 -8.001 1.00 91.25 89 SER A C 1
ATOM 697 O O . SER A 1 89 ? 0.165 -2.943 -9.212 1.00 91.25 89 SER A O 1
ATOM 699 N N . GLN A 1 90 ? 0.513 -3.893 -7.222 1.00 92.88 90 GLN A N 1
ATOM 700 C CA . GLN A 1 90 ? 0.434 -5.273 -7.711 1.00 92.88 90 GLN A CA 1
ATOM 701 C C . GLN A 1 90 ? -0.426 -6.134 -6.771 1.00 92.88 90 GLN A C 1
ATOM 703 O O . GLN A 1 90 ? -0.124 -6.209 -5.573 1.00 92.88 90 GLN A O 1
ATOM 708 N N . PRO A 1 91 ? -1.487 -6.790 -7.277 1.00 90.06 91 PRO A N 1
ATOM 709 C CA . PRO A 1 91 ? -2.284 -7.726 -6.495 1.00 90.06 91 PRO A CA 1
ATOM 710 C C . PRO A 1 91 ? -1.550 -9.061 -6.315 1.00 90.06 91 PRO A C 1
ATOM 712 O O . PRO A 1 91 ? -0.915 -9.574 -7.238 1.00 90.06 91 PRO A O 1
ATOM 715 N N . PHE A 1 92 ? -1.675 -9.633 -5.124 1.00 91.31 92 PHE A N 1
ATOM 716 C CA . PHE A 1 92 ? -1.245 -10.976 -4.741 1.00 91.31 92 PHE A CA 1
ATOM 717 C C . PHE A 1 92 ? -2.430 -11.696 -4.084 1.00 91.31 92 PHE A C 1
ATOM 719 O O . PHE A 1 92 ? -3.337 -11.047 -3.566 1.00 91.31 92 PHE A O 1
ATOM 726 N N . THR A 1 93 ? -2.401 -13.030 -4.036 1.00 89.44 93 THR A N 1
ATOM 727 C CA . THR A 1 93 ? -3.534 -13.861 -3.572 1.00 89.44 93 THR A CA 1
ATOM 728 C C . THR A 1 93 ? -4.177 -13.398 -2.254 1.00 89.44 93 THR A C 1
ATOM 730 O O . THR A 1 93 ? -5.393 -13.480 -2.101 1.00 89.44 93 THR A O 1
ATOM 733 N N . ASN A 1 94 ? -3.378 -12.914 -1.294 1.00 89.06 94 ASN A N 1
ATOM 734 C CA . ASN A 1 94 ? -3.851 -12.519 0.038 1.00 89.06 94 ASN A CA 1
ATOM 735 C C . ASN A 1 94 ? -3.679 -11.017 0.360 1.00 89.06 94 ASN A C 1
ATOM 737 O O . ASN A 1 94 ? -3.980 -10.599 1.480 1.00 89.06 94 ASN A O 1
ATOM 741 N N . THR A 1 95 ? -3.156 -10.197 -0.559 1.00 92.69 95 THR A N 1
ATOM 742 C CA . THR A 1 95 ? -2.792 -8.790 -0.289 1.00 92.69 95 THR A CA 1
ATOM 743 C C . THR A 1 95 ? -2.618 -7.984 -1.576 1.00 92.69 95 THR A C 1
ATOM 745 O O . THR A 1 95 ? -2.358 -8.554 -2.628 1.00 92.69 95 THR A O 1
ATOM 748 N N . THR A 1 96 ? -2.629 -6.655 -1.495 1.00 92.88 96 THR A N 1
ATOM 749 C CA . THR A 1 96 ? -2.072 -5.817 -2.564 1.00 92.88 96 THR A CA 1
ATOM 750 C C . THR A 1 96 ? -0.802 -5.137 -2.066 1.00 92.88 96 THR A C 1
ATOM 752 O O . THR A 1 96 ? -0.774 -4.539 -0.985 1.00 92.88 96 THR A O 1
ATOM 755 N N . ARG A 1 97 ? 0.268 -5.245 -2.860 1.00 93.44 97 ARG A N 1
ATOM 756 C CA . ARG A 1 97 ? 1.529 -4.530 -2.657 1.00 93.44 97 ARG A CA 1
ATOM 757 C C . ARG A 1 97 ? 1.445 -3.181 -3.357 1.00 93.44 97 ARG A C 1
ATOM 759 O O . ARG A 1 97 ? 1.115 -3.129 -4.537 1.00 93.44 97 ARG A O 1
ATOM 766 N N . PHE A 1 98 ? 1.807 -2.116 -2.657 1.00 92.12 98 PHE A N 1
ATOM 767 C CA . PHE A 1 98 ? 1.880 -0.767 -3.212 1.00 92.12 98 PHE A CA 1
ATOM 768 C C . PHE A 1 98 ? 3.294 -0.232 -3.040 1.00 92.12 98 PHE A C 1
ATOM 770 O O . PHE A 1 98 ? 3.816 -0.273 -1.928 1.00 92.12 98 PHE A O 1
ATOM 777 N N . ALA A 1 99 ? 3.901 0.276 -4.109 1.00 91.69 99 ALA A N 1
ATOM 778 C CA . ALA A 1 99 ? 5.145 1.030 -4.057 1.00 91.69 99 ALA A CA 1
ATOM 779 C C . ALA A 1 99 ? 4.857 2.514 -4.294 1.00 91.69 99 ALA A C 1
ATOM 781 O O . ALA A 1 99 ? 4.268 2.875 -5.309 1.00 91.69 99 ALA A O 1
ATOM 782 N N . GLN A 1 100 ? 5.269 3.377 -3.370 1.00 90.94 100 GLN A N 1
ATOM 783 C CA . GLN A 1 100 ? 5.189 4.823 -3.564 1.00 90.94 100 GLN A CA 1
ATOM 784 C C . GLN A 1 100 ? 6.254 5.277 -4.559 1.00 90.94 100 GLN A C 1
ATOM 786 O O . GLN A 1 100 ? 7.367 4.750 -4.534 1.00 90.94 100 GLN A O 1
ATOM 791 N N . ALA A 1 101 ? 5.935 6.269 -5.389 1.00 87.94 101 ALA A N 1
ATOM 792 C CA . ALA A 1 101 ? 6.891 6.898 -6.290 1.00 87.94 101 ALA A CA 1
ATOM 793 C C . ALA A 1 101 ? 7.133 8.371 -5.936 1.00 87.94 101 ALA A C 1
ATOM 795 O O . ALA A 1 101 ? 6.268 9.047 -5.379 1.00 87.94 101 ALA A O 1
ATOM 796 N N . ASP A 1 102 ? 8.322 8.869 -6.269 1.00 83.25 102 ASP A N 1
ATOM 797 C CA . ASP A 1 102 ? 8.629 10.298 -6.225 1.00 83.25 102 ASP A CA 1
ATOM 798 C C . ASP A 1 102 ? 8.074 11.058 -7.452 1.00 83.25 102 ASP A C 1
ATOM 800 O O . ASP A 1 102 ? 7.451 10.488 -8.350 1.00 83.25 102 ASP A O 1
ATOM 804 N N . ALA A 1 103 ? 8.330 12.368 -7.520 1.00 78.88 103 ALA A N 1
ATOM 805 C CA . ALA A 1 103 ? 7.901 13.221 -8.634 1.00 78.88 103 ALA A CA 1
ATOM 806 C C . ALA A 1 103 ? 8.551 12.876 -9.995 1.00 78.88 103 ALA A C 1
ATOM 808 O O . ALA A 1 103 ? 8.117 13.386 -11.028 1.00 78.88 103 ALA A O 1
ATOM 809 N N . LEU A 1 104 ? 9.588 12.032 -10.014 1.00 77.62 104 LEU A N 1
ATOM 810 C CA . LEU A 1 104 ? 10.226 11.506 -11.224 1.00 77.62 104 LEU A CA 1
ATOM 811 C C . LEU A 1 104 ? 9.708 10.103 -11.582 1.00 77.62 104 LEU A C 1
ATOM 813 O O . LEU A 1 104 ? 10.139 9.534 -12.587 1.00 77.62 104 LEU A O 1
ATOM 817 N N . GLY A 1 105 ? 8.789 9.550 -10.786 1.00 80.31 105 GLY A N 1
ATOM 818 C CA . GLY A 1 105 ? 8.248 8.205 -10.921 1.00 80.31 105 GLY A CA 1
ATOM 819 C C . GLY A 1 105 ? 9.155 7.111 -10.353 1.00 80.31 105 GLY A C 1
ATOM 820 O O . GLY A 1 105 ? 8.896 5.942 -10.608 1.00 80.31 105 GLY A O 1
ATOM 821 N N . GLN A 1 106 ? 10.231 7.433 -9.630 1.00 86.31 106 GLN A N 1
ATOM 822 C CA . GLN A 1 106 ? 11.108 6.416 -9.047 1.00 86.31 106 GLN A CA 1
ATOM 823 C C . GLN A 1 106 ? 10.449 5.816 -7.803 1.00 86.31 106 GLN A C 1
ATOM 825 O O . GLN A 1 106 ? 10.077 6.552 -6.891 1.00 86.31 106 GLN A O 1
ATOM 830 N N . ALA A 1 107 ? 10.309 4.489 -7.749 1.00 87.00 107 ALA A N 1
ATOM 831 C CA . ALA A 1 107 ? 9.763 3.812 -6.576 1.00 87.00 107 ALA A CA 1
ATOM 832 C C . ALA A 1 107 ? 10.718 3.928 -5.372 1.00 87.00 107 ALA A C 1
ATOM 834 O O . ALA A 1 107 ? 11.896 3.591 -5.481 1.00 87.00 107 ALA A O 1
ATOM 835 N N . THR A 1 108 ? 10.210 4.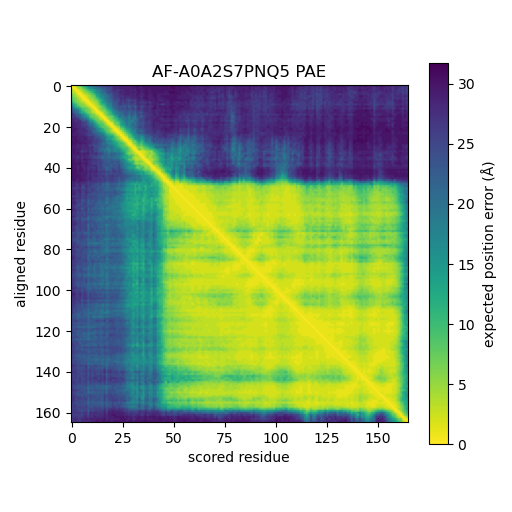397 -4.230 1.00 88.69 108 THR A N 1
ATOM 836 C CA . THR A 1 108 ? 11.018 4.731 -3.040 1.00 88.69 108 THR A CA 1
ATOM 837 C C . THR A 1 108 ? 10.839 3.747 -1.885 1.00 88.69 108 THR A C 1
ATOM 839 O O . THR A 1 108 ? 11.804 3.414 -1.201 1.00 88.69 108 THR A O 1
ATOM 842 N N . ALA A 1 109 ? 9.617 3.261 -1.667 1.00 88.81 109 ALA A N 1
ATOM 843 C CA . ALA A 1 109 ? 9.273 2.305 -0.617 1.00 88.81 109 ALA A CA 1
ATOM 844 C C . ALA A 1 109 ? 8.036 1.498 -1.021 1.00 88.81 109 ALA A C 1
ATOM 846 O O . ALA A 1 109 ? 7.203 2.000 -1.775 1.00 88.81 109 ALA A O 1
ATOM 847 N N . ALA A 1 110 ? 7.885 0.277 -0.493 1.00 91.81 110 ALA A N 1
ATOM 848 C CA . ALA A 1 110 ? 6.672 -0.515 -0.680 1.00 91.81 110 ALA A CA 1
ATOM 849 C C . ALA A 1 110 ? 6.087 -1.051 0.624 1.00 91.81 110 ALA A C 1
ATOM 851 O O . ALA A 1 110 ? 6.799 -1.547 1.500 1.00 91.81 110 ALA A O 1
ATOM 852 N N . PHE A 1 111 ? 4.759 -1.076 0.659 1.00 93.88 111 PHE A N 1
ATOM 853 C CA . PHE A 1 111 ? 3.939 -1.485 1.795 1.00 93.88 111 PHE A CA 1
ATOM 854 C C . PHE A 1 111 ? 2.855 -2.475 1.355 1.00 93.88 111 PHE A C 1
ATOM 856 O O . PHE A 1 111 ? 2.448 -2.478 0.189 1.00 93.88 111 PHE A O 1
ATOM 863 N N . GLU A 1 112 ? 2.418 -3.349 2.259 1.00 93.94 112 GLU A N 1
ATOM 864 C CA . GLU A 1 112 ? 1.226 -4.175 2.052 1.00 93.94 112 GLU A CA 1
ATOM 865 C C . GLU A 1 112 ? -0.011 -3.610 2.742 1.00 93.94 112 GLU A C 1
ATOM 867 O O . GLU A 1 112 ? 0.047 -3.061 3.843 1.00 93.94 112 GLU A O 1
ATOM 872 N N . VAL A 1 113 ? -1.156 -3.855 2.111 1.00 94.56 113 VAL A N 1
ATOM 873 C CA . VAL A 1 113 ? -2.477 -3.727 2.724 1.00 94.56 113 VAL A CA 1
ATOM 874 C C . VAL A 1 113 ? -3.182 -5.067 2.521 1.00 94.56 113 VAL A C 1
ATOM 876 O O . VAL A 1 113 ? -3.181 -5.595 1.404 1.00 94.56 113 VAL A O 1
ATOM 879 N N . HIS A 1 114 ? -3.743 -5.667 3.573 1.00 93.62 114 HIS A N 1
ATOM 880 C CA . HIS A 1 114 ? -4.388 -6.981 3.475 1.00 93.62 114 HIS A CA 1
ATOM 881 C C . HIS A 1 114 ? -5.702 -7.063 4.266 1.00 93.62 114 HIS A C 1
ATOM 883 O O . HIS A 1 114 ? -6.195 -6.075 4.815 1.00 93.62 114 HIS A O 1
ATOM 889 N N . GLY A 1 115 ? -6.341 -8.237 4.221 1.00 91.12 115 GLY A N 1
ATOM 890 C CA . GLY A 1 115 ? -7.529 -8.557 5.012 1.00 91.12 115 GLY A CA 1
ATOM 891 C C . GLY A 1 115 ? -8.646 -7.505 4.952 1.00 91.12 115 GLY A C 1
ATOM 892 O O . GLY A 1 115 ? -9.002 -6.985 3.893 1.00 91.12 115 GLY A O 1
ATOM 893 N N . LYS A 1 116 ? -9.214 -7.184 6.121 1.00 90.88 116 LYS A N 1
ATOM 894 C CA . LYS A 1 116 ? -10.352 -6.257 6.241 1.00 90.88 116 LYS A CA 1
ATOM 895 C C . LYS A 1 116 ? -9.997 -4.797 5.979 1.00 90.88 116 LYS A C 1
ATOM 897 O O . LYS A 1 116 ? -10.883 -4.034 5.589 1.00 90.88 116 LYS A O 1
ATOM 902 N N . ILE A 1 117 ? -8.730 -4.412 6.135 1.00 90.69 117 ILE A N 1
ATOM 903 C CA . ILE A 1 117 ? -8.277 -3.072 5.762 1.00 90.69 117 ILE A CA 1
ATOM 904 C C . ILE A 1 117 ? -8.233 -2.952 4.238 1.00 90.69 117 ILE A C 1
ATOM 906 O O . ILE A 1 117 ? -8.780 -1.987 3.710 1.00 90.69 117 ILE A O 1
ATOM 910 N N . LEU A 1 118 ? -7.707 -3.956 3.525 1.00 93.38 118 LEU A N 1
ATOM 911 C CA . LEU A 1 118 ? -7.702 -3.989 2.058 1.00 93.38 118 LEU A CA 1
ATOM 912 C C . LEU A 1 118 ? -9.119 -3.984 1.478 1.00 93.38 118 LEU A C 1
ATOM 914 O O . LEU A 1 118 ? -9.407 -3.170 0.604 1.00 93.38 118 LEU A O 1
ATOM 918 N N . GLU A 1 119 ? -10.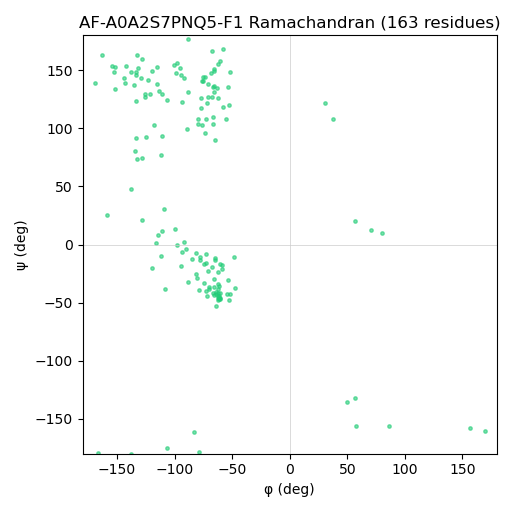023 -4.825 1.997 1.00 91.31 119 GLU A N 1
ATOM 919 C CA . GLU A 1 119 ? -11.437 -4.828 1.587 1.00 91.31 119 GLU A CA 1
ATOM 920 C C . GLU A 1 119 ? -12.056 -3.425 1.694 1.00 91.31 119 GLU A C 1
ATOM 922 O O . GLU A 1 119 ? -12.689 -2.940 0.753 1.00 91.31 119 GLU A O 1
ATOM 927 N N . LYS A 1 120 ? -11.849 -2.740 2.829 1.00 91.69 120 LYS A N 1
ATOM 928 C CA . LYS A 1 120 ? -12.386 -1.393 3.045 1.00 91.69 120 LYS A CA 1
ATOM 929 C C . LYS A 1 120 ? -11.685 -0.345 2.180 1.00 91.69 120 LYS A C 1
ATOM 931 O O . LYS A 1 120 ? -12.355 0.561 1.692 1.00 91.69 120 LYS A O 1
ATOM 936 N N . TYR A 1 121 ? -10.376 -0.455 1.987 1.00 93.06 121 TYR A N 1
ATOM 937 C CA . TYR A 1 121 ? -9.567 0.455 1.180 1.00 93.06 121 TYR A CA 1
ATOM 938 C C . TYR A 1 121 ? -9.982 0.419 -0.296 1.00 93.06 121 TYR A C 1
ATOM 940 O O . TYR A 1 121 ? -10.364 1.451 -0.849 1.00 93.06 121 TYR A O 1
ATOM 948 N N . LEU A 1 122 ? -10.035 -0.772 -0.903 1.00 92.00 122 LEU A N 1
ATOM 949 C CA . LEU A 1 122 ? -10.471 -0.959 -2.291 1.00 92.00 122 LEU A CA 1
ATOM 950 C C . LEU A 1 122 ? -11.932 -0.521 -2.496 1.00 92.00 122 LEU A C 1
ATOM 952 O O . LEU A 1 122 ? -12.244 0.142 -3.484 1.00 92.00 122 LEU A O 1
ATOM 956 N N . ALA A 1 123 ? -12.814 -0.777 -1.522 1.00 91.88 123 ALA A N 1
ATOM 957 C CA . ALA A 1 123 ? -14.195 -0.283 -1.544 1.00 91.88 123 ALA A CA 1
ATOM 958 C C . ALA A 1 123 ? -14.323 1.257 -1.467 1.00 91.88 123 ALA A C 1
ATOM 960 O O . ALA A 1 123 ? -15.402 1.786 -1.722 1.00 91.88 123 ALA A O 1
ATOM 961 N N . ASN A 1 124 ? -13.249 1.983 -1.128 1.00 90.25 124 ASN A N 1
ATOM 962 C CA . ASN A 1 124 ? -13.165 3.450 -1.172 1.00 90.25 124 ASN A CA 1
ATOM 963 C C . ASN A 1 124 ? -12.247 3.946 -2.311 1.00 90.25 124 ASN A C 1
ATOM 965 O O . ASN A 1 124 ? -11.642 5.010 -2.196 1.00 90.25 124 ASN A O 1
ATOM 969 N N . HIS A 1 125 ? -12.176 3.186 -3.411 1.00 92.12 125 HIS A N 1
ATOM 970 C CA . HIS A 1 125 ? -11.365 3.443 -4.614 1.00 92.12 125 HIS A CA 1
ATOM 971 C C . HIS A 1 125 ? -9.842 3.281 -4.446 1.00 92.12 125 HIS A C 1
ATOM 973 O O . HIS A 1 125 ? -9.092 3.653 -5.348 1.00 92.12 125 HIS A O 1
ATOM 979 N N . GLY A 1 126 ? -9.383 2.688 -3.339 1.00 91.00 126 GLY A N 1
ATOM 980 C CA . GLY A 1 126 ? -7.980 2.328 -3.132 1.00 91.00 126 GLY A CA 1
ATOM 981 C C . GLY A 1 126 ? -7.028 3.518 -3.258 1.00 91.00 126 GLY A C 1
ATOM 982 O O . GLY A 1 126 ? -7.267 4.590 -2.697 1.00 91.00 126 GLY A O 1
ATOM 983 N N . GLU A 1 127 ? -5.962 3.326 -4.029 1.00 90.94 127 GLU A N 1
ATOM 984 C CA . GLU A 1 127 ? -4.917 4.315 -4.295 1.00 90.94 127 GLU A CA 1
ATOM 985 C C . GLU A 1 127 ? -5.399 5.509 -5.132 1.00 90.94 127 GLU A C 1
ATOM 987 O O . GLU A 1 127 ? -4.793 6.576 -5.084 1.00 90.94 127 GLU A O 1
ATOM 992 N N . HIS A 1 128 ? -6.519 5.348 -5.842 1.00 89.06 128 HIS A N 1
ATOM 993 C CA . HIS A 1 128 ? -7.213 6.403 -6.588 1.00 89.06 128 HIS A CA 1
ATOM 994 C C . HIS A 1 128 ? -8.273 7.125 -5.729 1.00 89.06 128 HIS A C 1
ATOM 996 O O . HIS A 1 128 ? -8.930 8.062 -6.183 1.00 89.06 128 HIS A O 1
ATOM 1002 N N . GLY A 1 129 ? -8.484 6.666 -4.491 1.00 89.50 129 GLY A N 1
ATOM 1003 C CA . GLY A 1 129 ? -9.389 7.264 -3.518 1.00 89.50 129 GLY A CA 1
ATOM 1004 C C . GLY A 1 129 ? -8.728 8.348 -2.668 1.00 89.50 129 GLY A C 1
ATOM 1005 O O . GLY A 1 129 ? -7.523 8.574 -2.711 1.00 89.50 129 GLY A O 1
ATOM 1006 N N . LYS A 1 130 ? -9.520 8.987 -1.796 1.00 90.81 130 LYS A N 1
ATOM 1007 C CA . LYS A 1 130 ? -9.059 10.079 -0.909 1.00 90.81 130 LYS A CA 1
ATOM 1008 C C . LYS A 1 130 ? -7.938 9.695 0.068 1.00 90.81 130 LYS A C 1
ATOM 1010 O O . LYS A 1 130 ? -7.324 10.583 0.645 1.00 90.81 130 LYS A O 1
ATOM 1015 N N . LEU A 1 131 ? -7.706 8.401 0.292 1.00 90.88 131 LEU A N 1
ATOM 1016 C CA . LEU A 1 131 ? -6.617 7.907 1.136 1.00 90.88 131 LEU A CA 1
ATOM 1017 C C . LEU A 1 131 ? -5.270 7.897 0.392 1.00 90.88 131 LEU A C 1
ATO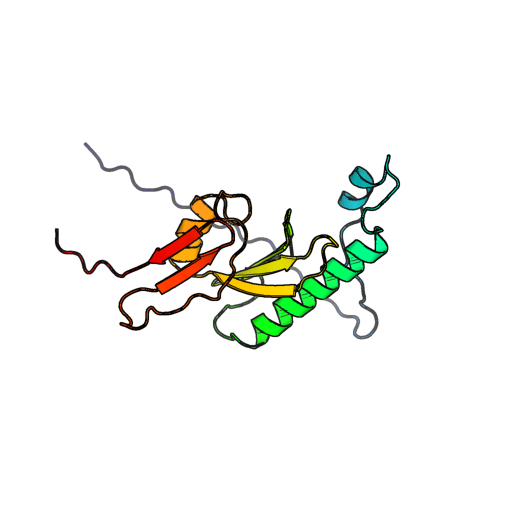M 1019 O O . LEU 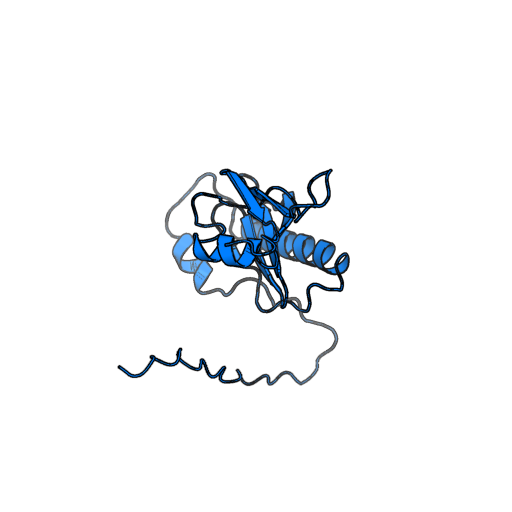A 1 131 ? -4.228 8.062 1.027 1.00 90.88 131 LEU A O 1
ATOM 1023 N N . GLY A 1 132 ? -5.281 7.733 -0.934 1.00 92.62 132 GLY A N 1
ATOM 1024 C CA . GLY A 1 132 ? -4.076 7.546 -1.740 1.00 92.62 132 GLY A CA 1
ATOM 1025 C C . GLY A 1 132 ? -3.242 6.340 -1.292 1.00 92.62 132 GLY A C 1
ATOM 1026 O O . GLY A 1 132 ? -3.757 5.394 -0.691 1.00 92.62 132 GLY A O 1
ATOM 1027 N N . TYR A 1 133 ? -1.946 6.363 -1.591 1.00 94.00 133 TYR A N 1
ATOM 1028 C CA . TYR A 1 133 ? -1.030 5.249 -1.327 1.00 94.00 133 TYR A CA 1
ATOM 1029 C C . TYR A 1 133 ? -0.778 5.013 0.176 1.00 94.00 133 TYR A C 1
ATOM 1031 O O . TYR A 1 133 ? -0.763 5.977 0.951 1.00 94.00 133 TYR A O 1
ATOM 1039 N N . PRO A 1 134 ? -0.547 3.756 0.608 1.00 95.44 134 PRO A N 1
ATOM 1040 C CA . PRO A 1 134 ? -0.125 3.449 1.972 1.00 95.44 134 PRO A CA 1
ATOM 1041 C C . PRO A 1 134 ? 1.275 4.006 2.275 1.00 95.44 134 PRO A C 1
ATOM 1043 O O . PRO A 1 134 ? 2.131 4.092 1.396 1.00 95.44 134 PRO A O 1
ATOM 1046 N N . LEU A 1 135 ? 1.486 4.350 3.546 1.00 93.94 135 LEU A N 1
ATOM 1047 C CA . LEU A 1 135 ? 2.745 4.813 4.147 1.00 93.94 135 LEU A CA 1
ATOM 1048 C C . LEU A 1 135 ? 3.327 3.797 5.145 1.00 93.94 135 LEU A C 1
ATOM 1050 O O . LEU A 1 135 ? 4.429 3.989 5.655 1.00 93.94 135 LEU A O 1
ATOM 1054 N N . THR A 1 136 ? 2.561 2.759 5.489 1.00 93.50 136 THR A N 1
ATOM 1055 C CA . THR A 1 136 ? 2.970 1.690 6.405 1.00 93.50 136 THR A CA 1
ATOM 1056 C C . THR A 1 136 ? 2.440 0.347 5.933 1.00 93.50 136 THR A C 1
ATOM 1058 O O . THR A 1 136 ? 1.374 0.267 5.317 1.00 93.50 136 THR A O 1
ATOM 1061 N N . ASP A 1 137 ? 3.152 -0.703 6.326 1.00 92.88 137 ASP A N 1
ATOM 1062 C CA . ASP A 1 137 ? 2.642 -2.071 6.429 1.00 92.88 137 ASP A CA 1
ATOM 1063 C C . ASP A 1 137 ? 1.438 -2.142 7.397 1.00 92.88 137 ASP A C 1
ATOM 1065 O O . ASP A 1 137 ? 1.173 -1.188 8.142 1.00 92.88 137 ASP A O 1
ATOM 1069 N N . GLU A 1 138 ? 0.715 -3.269 7.423 1.00 90.12 138 GLU A N 1
ATOM 1070 C CA . GLU A 1 138 ? -0.408 -3.460 8.355 1.00 90.12 138 GLU A CA 1
ATOM 1071 C C . GLU A 1 138 ? 0.093 -3.841 9.760 1.00 90.12 138 GLU A C 1
ATOM 1073 O O . GLU A 1 138 ? 0.459 -4.988 10.045 1.00 90.12 138 GLU A O 1
ATOM 1078 N N . MET A 1 139 ? 0.064 -2.876 10.676 1.00 88.62 139 MET A N 1
ATOM 1079 C CA . MET A 1 139 ? 0.628 -3.004 12.021 1.00 88.62 139 MET A CA 1
ATOM 1080 C C . MET A 1 139 ? -0.442 -3.291 13.080 1.00 88.62 139 MET A C 1
ATOM 1082 O O . MET A 1 139 ? -1.613 -2.950 12.921 1.00 88.62 139 MET A O 1
ATOM 1086 N N . TRP A 1 140 ? -0.038 -3.920 14.187 1.00 86.50 140 TRP A N 1
ATOM 1087 C CA . TRP A 1 140 ? -0.833 -3.931 15.419 1.00 86.50 140 TRP A CA 1
ATOM 1088 C C . TRP A 1 140 ? -0.729 -2.574 16.119 1.00 86.50 140 TRP A C 1
ATOM 1090 O O . TRP A 1 140 ? 0.348 -1.979 16.159 1.00 86.50 140 TRP A O 1
ATOM 1100 N N . THR A 1 141 ? -1.812 -2.116 16.747 1.00 83.56 141 THR A N 1
ATOM 1101 C CA . THR A 1 141 ? -1.718 -1.078 17.781 1.00 83.56 141 THR A CA 1
ATOM 1102 C C . THR A 1 141 ? -0.894 -1.579 18.976 1.00 83.56 141 THR A C 1
ATOM 1104 O O . THR A 1 141 ? -0.859 -2.787 19.218 1.00 83.56 141 THR A O 1
ATOM 1107 N N . PRO A 1 142 ? -0.262 -0.692 19.773 1.00 85.12 142 PRO A N 1
ATOM 1108 C CA . PRO A 1 142 ? 0.560 -1.103 20.920 1.00 85.12 142 PRO A CA 1
ATOM 1109 C C . PRO A 1 142 ? -0.174 -1.932 21.987 1.00 85.12 142 PRO A C 1
ATOM 1111 O O . PRO A 1 142 ? 0.461 -2.639 22.761 1.00 85.12 142 PRO A O 1
ATOM 1114 N N . ASP A 1 143 ? -1.507 -1.854 22.039 1.00 83.81 143 ASP A N 1
ATOM 1115 C CA . ASP A 1 143 ? -2.357 -2.654 22.928 1.00 83.81 143 ASP A CA 1
ATOM 1116 C C . ASP A 1 143 ? -2.850 -3.975 22.299 1.00 83.81 143 ASP A C 1
ATOM 1118 O O . ASP A 1 143 ? -3.606 -4.709 22.935 1.00 83.81 143 ASP A O 1
ATOM 1122 N N . HIS A 1 144 ? -2.435 -4.274 21.062 1.00 83.56 144 HIS A N 1
ATOM 1123 C CA . HIS A 1 144 ? -2.781 -5.459 20.268 1.00 83.56 144 HIS A CA 1
ATOM 1124 C C . HIS A 1 144 ? -4.289 -5.696 20.028 1.00 83.56 144 HIS A C 1
ATOM 1126 O O . HIS A 1 144 ? -4.691 -6.807 19.679 1.00 83.56 144 HIS A O 1
ATOM 1132 N N . LYS A 1 145 ? -5.143 -4.668 20.158 1.00 84.00 145 LYS A N 1
ATOM 1133 C CA . LYS A 1 145 ? -6.602 -4.787 19.928 1.00 84.00 145 LYS A CA 1
ATOM 1134 C C . LYS A 1 145 ? -7.055 -4.415 18.518 1.00 84.00 145 LYS A C 1
ATOM 1136 O O . LYS A 1 145 ? -8.159 -4.784 18.107 1.00 84.00 145 LYS A O 1
ATOM 1141 N N . CYS A 1 146 ? -6.229 -3.681 17.781 1.00 86.12 146 CYS A N 1
ATOM 1142 C CA . CYS A 1 146 ? -6.555 -3.184 16.452 1.00 86.12 146 CYS A CA 1
ATOM 1143 C C . CYS A 1 146 ? -5.396 -3.436 15.483 1.00 86.12 146 CYS A C 1
ATOM 1145 O O . CYS A 1 146 ? -4.224 -3.381 15.856 1.00 86.12 146 CYS A O 1
ATOM 1147 N N . ARG A 1 147 ? -5.735 -3.650 14.215 1.00 90.31 147 ARG A N 1
ATOM 1148 C CA . ARG A 1 147 ? -4.832 -3.500 13.074 1.00 90.31 147 ARG A CA 1
ATOM 1149 C C . ARG A 1 147 ? -4.999 -2.120 12.456 1.00 90.31 147 ARG A C 1
ATOM 1151 O O . ARG A 1 147 ? -6.091 -1.551 12.528 1.00 90.31 147 ARG A O 1
ATOM 1158 N N . TYR A 1 148 ? -3.950 -1.586 11.841 1.00 90.44 148 TYR A N 1
ATOM 1159 C CA . TYR A 1 148 ? -4.043 -0.345 11.079 1.00 90.44 148 TYR A CA 1
ATOM 1160 C C . TYR A 1 148 ? -3.025 -0.256 9.937 1.00 90.44 148 TYR A C 1
ATOM 1162 O O . TYR A 1 148 ? -1.926 -0.804 10.022 1.00 90.44 148 TYR A O 1
ATOM 1170 N N . ASN A 1 149 ? -3.389 0.510 8.908 1.00 93.94 149 ASN A N 1
ATOM 1171 C CA . ASN A 1 149 ? -2.467 1.074 7.923 1.00 93.94 149 ASN A CA 1
ATOM 1172 C C . ASN A 1 149 ? -2.634 2.598 7.917 1.00 93.94 149 ASN A C 1
ATOM 1174 O O . ASN A 1 149 ? -3.758 3.113 7.974 1.00 93.94 149 ASN A O 1
ATOM 1178 N N . THR A 1 150 ? -1.523 3.314 7.775 1.00 94.19 150 THR A N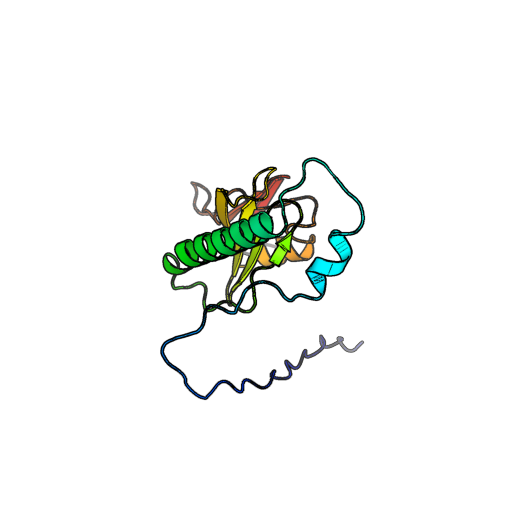 1
ATOM 1179 C CA . THR A 1 150 ? -1.523 4.745 7.447 1.00 94.19 150 THR A CA 1
ATOM 1180 C C . THR A 1 150 ? -1.380 4.917 5.935 1.00 94.19 150 THR A C 1
ATOM 1182 O O . THR A 1 150 ? -0.685 4.143 5.281 1.00 94.19 150 THR A O 1
ATOM 1185 N N . PHE A 1 151 ? -2.015 5.944 5.381 1.00 94.56 151 PHE A N 1
ATOM 1186 C CA . PHE A 1 151 ? -2.032 6.308 3.966 1.00 94.56 151 PHE A CA 1
ATOM 1187 C C . PHE A 1 151 ? -1.763 7.809 3.805 1.00 94.56 151 PHE A C 1
ATOM 1189 O O . PHE A 1 151 ? -1.912 8.583 4.750 1.00 94.56 151 PHE A O 1
ATOM 1196 N N . SER A 1 152 ? -1.405 8.241 2.597 1.00 91.81 152 SER A N 1
ATOM 1197 C CA . SER A 1 152 ? -1.090 9.646 2.292 1.00 91.81 152 SER A CA 1
ATOM 1198 C C . SER A 1 152 ? -2.186 10.654 2.686 1.00 91.81 152 SER A C 1
ATOM 1200 O O . SER A 1 152 ? -1.870 11.782 3.057 1.00 91.81 152 SER A O 1
ATOM 1202 N N . GLY A 1 153 ? -3.460 10.246 2.651 1.00 89.94 153 GLY A N 1
ATOM 1203 C CA . GLY A 1 153 ? -4.628 11.063 2.994 1.00 89.94 153 GLY A CA 1
ATOM 1204 C C . GLY A 1 153 ? -5.359 10.663 4.283 1.00 89.94 153 GLY A C 1
ATOM 1205 O O . GLY A 1 153 ? -6.475 11.132 4.504 1.00 89.94 153 GLY A O 1
ATOM 1206 N N . GLY A 1 154 ? -4.801 9.784 5.126 1.00 91.50 154 GLY A N 1
ATOM 1207 C CA . GLY A 1 154 ? -5.446 9.380 6.384 1.00 91.50 154 GLY A CA 1
ATOM 1208 C C . GLY A 1 154 ? -4.994 8.022 6.920 1.00 91.50 154 GLY A C 1
ATOM 1209 O O . GLY A 1 154 ? -3.931 7.527 6.577 1.00 91.50 154 GLY A O 1
ATOM 1210 N N . GLY A 1 155 ? -5.807 7.391 7.765 1.00 90.19 155 GLY A N 1
ATOM 1211 C CA . GLY A 1 155 ? -5.543 6.049 8.291 1.00 90.19 155 GLY A CA 1
ATOM 1212 C C . GLY A 1 155 ? -6.805 5.197 8.301 1.00 90.19 155 GLY A C 1
ATOM 1213 O O . GLY A 1 155 ? -7.906 5.720 8.485 1.00 90.19 155 GLY A O 1
ATOM 1214 N N . LEU A 1 156 ? -6.648 3.886 8.124 1.00 88.94 156 LEU A N 1
ATOM 1215 C CA . LEU A 1 156 ? -7.713 2.914 8.364 1.00 88.94 156 LEU A CA 1
ATOM 1216 C C . LEU A 1 156 ? -7.327 2.030 9.541 1.00 88.94 156 LEU A C 1
ATOM 1218 O O . LEU A 1 156 ? -6.227 1.485 9.586 1.00 88.94 156 LEU A O 1
ATOM 1222 N N . PHE A 1 157 ? -8.274 1.866 10.457 1.00 89.00 157 PHE A N 1
ATOM 1223 C CA . PHE A 1 157 ? -8.168 0.990 11.613 1.00 89.00 157 PHE A CA 1
ATOM 1224 C C . PHE A 1 157 ? -9.211 -0.114 11.478 1.00 89.00 157 PHE A C 1
ATOM 1226 O O . PHE A 1 157 ? -10.359 0.146 11.110 1.00 89.00 157 PHE A O 1
ATOM 1233 N N . TRP A 1 158 ? -8.824 -1.338 11.811 1.00 87.12 158 TRP A N 1
ATOM 1234 C CA . TRP A 1 158 ? -9.730 -2.465 11.932 1.00 87.12 158 TRP A CA 1
ATOM 1235 C C . TRP A 1 158 ? -9.563 -3.106 13.304 1.00 87.12 158 TRP A C 1
ATOM 1237 O O . TRP A 1 158 ? -8.461 -3.467 13.708 1.00 87.12 158 TRP A O 1
ATOM 1247 N N . THR A 1 159 ? -10.665 -3.259 14.025 1.00 82.25 159 THR A N 1
ATOM 1248 C CA . THR A 1 159 ? -10.714 -4.031 15.265 1.00 82.25 159 THR A CA 1
ATOM 1249 C C . THR A 1 159 ? -11.708 -5.164 15.094 1.00 82.25 159 THR A C 1
ATOM 1251 O O . THR A 1 159 ? -12.698 -5.034 14.365 1.00 82.25 159 THR A O 1
ATOM 1254 N N . VAL A 1 160 ? -11.459 -6.278 15.778 1.00 66.62 160 VAL A N 1
ATOM 1255 C CA . VAL A 1 160 ? -12.489 -7.294 15.948 1.00 66.62 160 VAL A CA 1
ATOM 1256 C C . VAL A 1 160 ? -13.481 -6.733 16.957 1.00 66.62 160 VAL A C 1
ATOM 1258 O O . VAL A 1 160 ? -13.286 -6.868 18.163 1.00 66.62 160 VAL A O 1
ATOM 1261 N N . THR A 1 161 ? -14.564 -6.122 16.477 1.00 59.69 161 THR A N 1
ATOM 1262 C CA . THR A 1 161 ? -15.740 -5.907 17.319 1.00 59.69 161 THR A CA 1
ATOM 1263 C C . THR A 1 161 ? -16.297 -7.284 17.673 1.00 59.69 161 THR A C 1
ATOM 1265 O O . THR A 1 161 ? -17.115 -7.841 16.943 1.00 59.69 161 THR A O 1
ATOM 1268 N N . THR A 1 162 ? -15.822 -7.865 18.778 1.00 49.75 162 THR A N 1
ATOM 1269 C CA . THR A 1 162 ? -16.478 -8.994 19.438 1.00 49.75 162 THR A CA 1
ATOM 1270 C C . THR A 1 162 ? -17.904 -8.553 19.725 1.00 49.75 162 THR A C 1
ATOM 1272 O O . THR A 1 162 ? -18.110 -7.653 20.540 1.00 49.75 162 THR A O 1
ATOM 1275 N N . GLY A 1 163 ? -18.858 -9.103 18.974 1.00 35.59 163 GLY A N 1
ATOM 1276 C CA . GLY A 1 163 ? -20.211 -8.566 18.907 1.00 35.59 163 GLY A CA 1
ATOM 1277 C C . GLY A 1 163 ? -20.873 -8.506 20.279 1.00 35.59 163 GLY A C 1
ATOM 1278 O O . GLY A 1 163 ? -21.095 -9.541 20.900 1.00 35.59 163 GLY A O 1
ATOM 1279 N N . LEU A 1 164 ? -21.212 -7.292 20.710 1.00 31.16 164 LEU A N 1
ATOM 1280 C CA . LEU A 1 164 ? -22.191 -7.028 21.759 1.00 31.16 164 LEU A CA 1
ATOM 1281 C C . LEU A 1 164 ? -23.118 -5.897 21.306 1.00 31.16 164 LEU A C 1
ATOM 1283 O O . LEU A 1 164 ? -22.950 -4.735 21.675 1.00 31.16 164 LEU A O 1
ATOM 1287 N N . ALA A 1 165 ? -24.083 -6.292 20.480 1.00 30.27 165 ALA A N 1
ATOM 1288 C CA . ALA A 1 165 ? -25.439 -5.759 20.411 1.00 30.27 165 ALA A CA 1
ATOM 1289 C C . ALA A 1 165 ? -26.345 -6.916 19.962 1.00 30.27 165 ALA A C 1
ATOM 1291 O O . ALA A 1 165 ? -25.986 -7.546 18.941 1.00 30.27 165 ALA A O 1
#

Mean predicted aligned error: 13.62 Å

Radius of gyration: 19.55 Å; Cα contacts (8 Å, |Δi|>4): 228; chains: 1; bounding box: 60×44×52 Å

Nearest PDB structures (foldseek):
  6sx4-assembly4_DDD  TM=8.594E-01  e=4.869E-07  Corynebacterium glutamicum
  6sx4-assembly2_BBB  TM=8.573E-01  e=5.477E-07  Corynebacterium glutamicum
  6swz-assembly1_AAA  TM=8.266E-01  e=1.766E-05  Corynebacterium glutamicum
  8r1o-assembly1_A  TM=3.472E-01  e=1.430E+00  Thermochaetoides thermophila DSM 1495
  6af3-assembly2_E  TM=2.874E-01  e=2.898E+00  Streptococcus pneumoniae TIGR4